Protein AF-A0AAW0WHQ9-F1 (afdb_monomer_lite)

Radius of gyration: 14.21 Å; chains: 1; bounding box: 28×40×32 Å

Secondary structure (DSSP, 8-state):
----EE-HHHHGGGTTT--EEEEES-TT--EE-TTTTTT-TT--EEEEEEETT-----TTTT-SB-TT--EEEEEEE---SPPP-TT-B-SS-BSEEE--SS---EE-TT----EEEEEE--SS---EE-TTTTTT-EEEE-

Sequence (142 aa):
MGLETLNQHNLSYYSPSLQELILKDVKRLRNIEVDTFKNMSHLRTIYISHAPRLHQLPTNLFHVFLPSLKVLRIVHTGLVELPSLSKLSTRSIIHMVDLENNRIRRVRSRFINITAEQLLLDNNVINTVEERAFQGSQIGKL

Organism: Cherax quadricarinatus (NCBI:txid27406)

InterPro domains:
  IPR001611 Leucine-rich repeat [PF13855] (16-78)
  IPR032675 Leucine-rich repeat domain superfamily [G3DSA:3.80.10.10] (1-142)

Foldseek 3Di:
DADQEQELVVCVVVQVPDAEDAAELRQNHQAYDACSCESNQNHAYDHHANHANPADYPLRNQLYEHANHAYAAHAHYAHQADRQNLNRHYVDAHAEDHHAHYAHAEQDASSAAGHYAAYHHYNYNHPYYDPNSHPNYHYNYD

pLDDT: mean 96.98, std 3.71, range [58.56, 98.88]

Structure (mmCIF, N/CA/C/O backbone):
data_AF-A0AAW0WHQ9-F1
#
_entry.id   AF-A0AAW0WHQ9-F1
#
loop_
_atom_site.group_PDB
_atom_site.id
_atom_site.type_symbol
_atom_site.label_atom_id
_atom_site.label_alt_id
_atom_site.label_comp_id
_atom_site.label_asym_id
_atom_site.label_entity_id
_atom_site.label_seq_id
_atom_site.pdbx_PDB_ins_code
_atom_site.Cartn_x
_atom_site.Cartn_y
_atom_site.Cartn_z
_atom_site.occupancy
_atom_site.B_iso_or_equiv
_atom_site.auth_seq_id
_atom_site.auth_comp_id
_atom_site.auth_asym_id
_atom_site.auth_atom_id
_atom_site.pdbx_PDB_model_num
ATOM 1 N N . MET A 1 1 ? -8.577 23.868 -8.089 1.00 58.56 1 MET A N 1
ATOM 2 C CA . MET A 1 1 ? -7.361 23.333 -7.429 1.00 58.56 1 MET A CA 1
ATOM 3 C C . MET A 1 1 ? -7.623 21.873 -7.082 1.00 58.56 1 MET A C 1
ATOM 5 O O . MET A 1 1 ? -8.773 21.552 -6.831 1.00 58.56 1 MET A O 1
ATOM 9 N N . GLY A 1 2 ? -6.633 20.982 -7.163 1.00 85.12 2 GLY A N 1
ATOM 10 C CA . GLY A 1 2 ? -6.808 19.549 -6.870 1.00 85.12 2 GLY A CA 1
ATOM 11 C C . GLY A 1 2 ? -5.713 19.062 -5.929 1.00 85.12 2 GLY A C 1
ATOM 12 O O . GLY A 1 2 ? -4.669 19.703 -5.864 1.00 85.12 2 GLY A O 1
ATOM 13 N N . LEU A 1 3 ? -5.955 17.966 -5.208 1.00 94.00 3 LEU A N 1
ATOM 14 C CA . LEU A 1 3 ? -4.999 17.398 -4.253 1.00 94.00 3 LEU A CA 1
ATOM 15 C C . LEU A 1 3 ? -3.695 17.014 -4.971 1.00 94.00 3 LEU A C 1
ATOM 17 O O . LEU A 1 3 ? -3.712 16.151 -5.848 1.00 94.00 3 LEU A O 1
ATOM 21 N N . GLU A 1 4 ? -2.584 17.667 -4.623 1.00 97.19 4 GLU A N 1
ATOM 22 C CA . GLU A 1 4 ? -1.258 17.377 -5.200 1.00 97.19 4 GLU A CA 1
ATOM 23 C C . GLU A 1 4 ? -0.385 16.534 -4.267 1.00 97.19 4 GLU A C 1
ATOM 25 O O . GLU A 1 4 ? 0.355 15.661 -4.730 1.00 97.19 4 GLU A O 1
ATOM 30 N N . THR A 1 5 ? -0.535 16.749 -2.961 1.00 97.75 5 THR A N 1
ATOM 31 C CA . THR A 1 5 ? 0.182 16.042 -1.902 1.00 97.75 5 THR A CA 1
ATOM 32 C C . THR A 1 5 ? -0.812 15.586 -0.844 1.00 97.75 5 THR A C 1
ATOM 34 O O . THR A 1 5 ? -1.674 16.365 -0.444 1.00 97.75 5 THR A O 1
ATOM 37 N N . LEU A 1 6 ? -0.673 14.339 -0.397 1.00 97.88 6 LEU A N 1
ATOM 38 C CA . LEU A 1 6 ? -1.305 13.828 0.814 1.00 97.88 6 LEU A CA 1
ATOM 39 C C . LEU A 1 6 ? -0.244 13.711 1.912 1.00 97.88 6 LEU A C 1
ATOM 41 O O . LEU A 1 6 ? 0.802 13.102 1.689 1.00 97.88 6 LEU A O 1
ATOM 45 N N . ASN A 1 7 ? -0.516 14.267 3.086 1.00 97.25 7 ASN A N 1
ATOM 46 C CA . ASN A 1 7 ? 0.386 14.201 4.229 1.00 97.25 7 ASN A CA 1
ATOM 47 C C . ASN A 1 7 ? -0.347 13.957 5.550 1.00 97.25 7 ASN A C 1
ATOM 49 O O . ASN A 1 7 ? -1.579 13.942 5.612 1.00 97.25 7 ASN A O 1
ATOM 53 N N . GLN A 1 8 ? 0.423 13.783 6.626 1.00 95.50 8 GLN A N 1
ATOM 54 C CA . G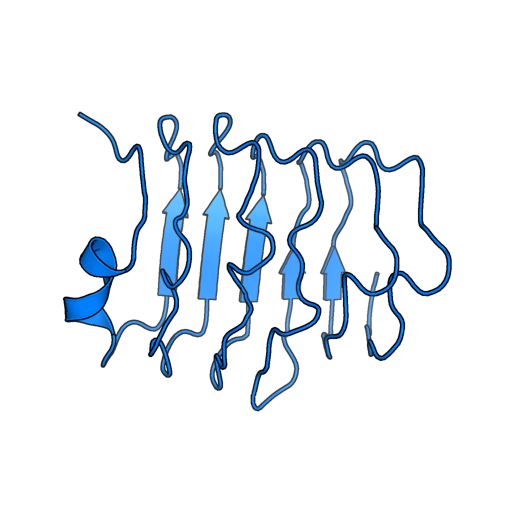LN A 1 8 ? -0.123 13.528 7.958 1.00 95.50 8 GLN A CA 1
ATOM 55 C C . GLN A 1 8 ? -1.060 14.652 8.424 1.00 95.50 8 GLN A C 1
ATOM 57 O O . GLN A 1 8 ? -2.092 14.374 9.029 1.00 95.50 8 GLN A O 1
ATOM 62 N N . HIS A 1 9 ? -0.739 15.916 8.132 1.00 94.81 9 HIS A N 1
ATOM 63 C CA . HIS A 1 9 ? -1.575 17.048 8.533 1.00 94.81 9 HIS A CA 1
ATOM 64 C C . HIS A 1 9 ? -2.963 16.999 7.878 1.00 94.81 9 HIS A C 1
ATOM 66 O O . HIS A 1 9 ? -3.950 17.343 8.520 1.00 94.81 9 HIS A O 1
ATOM 72 N N . ASN A 1 10 ? -3.067 16.504 6.639 1.00 92.69 10 ASN A N 1
ATOM 73 C CA . ASN A 1 10 ? -4.360 16.339 5.973 1.00 92.69 10 ASN A CA 1
ATOM 74 C C . ASN A 1 10 ? -5.275 15.318 6.668 1.00 92.69 10 ASN A C 1
ATOM 76 O O . ASN A 1 10 ? -6.493 15.411 6.530 1.00 92.69 10 ASN A O 1
ATOM 80 N N . LEU A 1 11 ? -4.706 14.340 7.384 1.00 94.31 11 LEU A N 1
ATOM 81 C CA . LEU A 1 11 ? -5.446 13.225 7.984 1.00 94.31 11 LEU A CA 1
ATOM 82 C C . LEU A 1 11 ? -5.510 13.267 9.516 1.00 94.31 11 LEU A C 1
ATOM 84 O O . LEU A 1 11 ? -6.341 12.575 10.101 1.00 94.31 11 LEU A O 1
ATOM 88 N N . SER A 1 12 ? -4.667 14.066 10.175 1.00 92.50 12 SER A N 1
ATOM 89 C CA . SER A 1 12 ? -4.461 14.025 11.630 1.00 92.50 12 SER A CA 1
ATOM 90 C C . SER A 1 12 ? -5.747 14.233 12.428 1.00 92.50 12 SER A C 1
ATOM 92 O O . SER A 1 12 ? -5.989 13.500 13.389 1.00 92.50 12 SER A O 1
ATOM 94 N N . TYR A 1 13 ? -6.605 15.157 11.985 1.00 95.06 13 TYR A N 1
ATOM 95 C CA . TYR A 1 13 ? -7.906 15.427 12.602 1.00 95.06 13 TYR A CA 1
ATOM 96 C C . TYR A 1 13 ? -8.829 14.197 12.602 1.00 95.06 13 TYR A C 1
ATOM 98 O O . TYR A 1 13 ? -9.604 13.995 13.532 1.00 95.06 13 TYR A O 1
ATOM 106 N N . TYR A 1 14 ? -8.711 13.337 11.588 1.00 96.00 14 TYR A N 1
ATOM 107 C CA . TYR A 1 14 ? -9.544 12.147 11.417 1.00 96.00 14 TYR A CA 1
ATOM 108 C C . TYR A 1 14 ? -8.912 10.877 11.999 1.00 96.00 14 TYR A C 1
ATOM 110 O O . TYR A 1 14 ? -9.565 9.836 12.037 1.00 96.00 14 TYR A O 1
ATOM 118 N N . SER A 1 15 ? -7.665 10.937 12.475 1.00 94.56 15 SER A N 1
ATOM 119 C CA . SER A 1 15 ? -6.946 9.768 13.005 1.00 94.56 15 SER A CA 1
ATOM 120 C C . SER A 1 15 ? -7.700 8.945 14.066 1.00 94.56 15 SER A C 1
ATOM 122 O O . SER A 1 15 ? -7.579 7.716 14.025 1.00 94.56 15 SER A O 1
ATOM 124 N N . PRO A 1 16 ? -8.542 9.527 14.954 1.00 96.62 16 PRO A N 1
ATOM 125 C CA . PRO A 1 16 ? -9.259 8.737 15.953 1.00 96.62 16 PRO A CA 1
ATOM 126 C C . PRO A 1 16 ? -10.384 7.867 15.380 1.00 96.62 16 PRO A C 1
ATOM 128 O O . PRO A 1 16 ? -10.840 6.966 16.076 1.00 96.62 16 PRO A O 1
ATOM 131 N N . SER A 1 17 ? -10.860 8.128 14.158 1.00 97.62 17 SER A N 1
ATOM 132 C CA . SER A 1 17 ? -12.096 7.516 13.646 1.00 97.62 17 SER A CA 1
ATOM 133 C C . SER A 1 17 ? -12.059 7.080 12.183 1.00 97.62 17 SER A C 1
ATOM 135 O O . SER A 1 17 ? -12.916 6.290 11.787 1.00 97.62 17 SER A O 1
ATOM 137 N N . LEU A 1 18 ? -11.102 7.547 11.371 1.00 98.38 18 LEU A N 1
ATOM 138 C CA . LEU A 1 18 ? -11.075 7.247 9.941 1.00 98.38 18 LEU A CA 1
ATOM 139 C C . LEU A 1 18 ? -10.856 5.750 9.698 1.00 98.38 18 LEU A C 1
ATOM 141 O O . LEU A 1 18 ? -9.806 5.198 10.027 1.00 98.38 18 LEU A O 1
ATOM 145 N N . GLN A 1 19 ? -11.847 5.110 9.081 1.00 98.56 19 GLN A N 1
ATOM 146 C CA . GLN A 1 19 ? -11.794 3.689 8.727 1.00 98.56 19 GLN A CA 1
ATOM 147 C C . GLN A 1 19 ? -11.427 3.468 7.265 1.00 98.56 19 GLN A C 1
ATOM 149 O O . GLN A 1 19 ? -10.775 2.480 6.935 1.00 98.56 19 GLN A O 1
ATOM 154 N N . GLU A 1 20 ? -11.805 4.388 6.384 1.00 98.62 20 GLU A N 1
ATOM 155 C CA . GLU A 1 20 ? -11.592 4.244 4.951 1.00 98.62 20 GLU A CA 1
ATOM 156 C C . GLU A 1 20 ? -11.046 5.543 4.377 1.00 98.62 20 GLU A C 1
ATOM 158 O O . GLU A 1 20 ? -11.658 6.603 4.500 1.00 98.62 20 GLU A O 1
ATOM 163 N N . LEU A 1 21 ? -9.887 5.453 3.731 1.00 98.44 21 LEU A N 1
ATOM 164 C CA . LEU A 1 21 ? -9.349 6.518 2.903 1.00 98.44 21 LEU A CA 1
ATOM 165 C C . LEU A 1 21 ? -9.508 6.108 1.443 1.00 98.44 21 LEU A C 1
ATOM 167 O O . LEU A 1 21 ? -8.796 5.227 0.961 1.00 98.44 21 LEU A O 1
ATOM 171 N N . ILE A 1 22 ? -10.432 6.766 0.746 1.00 98.38 22 ILE A N 1
ATOM 172 C CA . ILE A 1 22 ? -10.722 6.506 -0.663 1.00 98.38 22 ILE A CA 1
ATOM 173 C C . ILE A 1 22 ? -10.392 7.757 -1.481 1.00 98.38 22 ILE A C 1
ATOM 175 O O . ILE A 1 22 ? -11.070 8.775 -1.378 1.00 98.38 22 ILE A O 1
ATOM 179 N N . LEU A 1 23 ? -9.364 7.666 -2.323 1.00 97.81 23 LEU A N 1
ATOM 180 C CA . LEU A 1 23 ? -8.927 8.713 -3.242 1.00 97.81 23 LEU A CA 1
ATOM 181 C C . LEU A 1 23 ? -9.071 8.206 -4.680 1.00 97.81 23 LEU A C 1
ATOM 183 O O . LEU A 1 23 ? -8.215 7.479 -5.185 1.00 97.81 23 LEU A O 1
ATOM 187 N N . LYS A 1 24 ? -10.172 8.574 -5.340 1.00 97.69 24 LYS A N 1
ATOM 188 C CA . LYS A 1 24 ? -10.437 8.248 -6.750 1.00 97.69 24 LYS A CA 1
ATOM 189 C C . LYS A 1 24 ? -10.268 9.484 -7.616 1.00 97.69 24 LYS A C 1
ATOM 191 O O . LYS A 1 24 ? -10.568 10.590 -7.174 1.00 97.69 24 LYS A O 1
ATOM 196 N N . ASP A 1 25 ? -9.781 9.287 -8.837 1.00 97.06 25 ASP A N 1
ATOM 197 C CA . ASP A 1 25 ? -9.652 10.341 -9.851 1.00 97.06 25 ASP A CA 1
ATOM 198 C C . ASP A 1 25 ? -8.833 11.555 -9.385 1.00 97.06 25 ASP A C 1
ATOM 200 O O . ASP A 1 25 ? -8.996 12.684 -9.862 1.00 97.06 25 ASP A O 1
ATOM 204 N N . VAL A 1 26 ? -7.882 11.322 -8.477 1.00 96.19 26 VAL A N 1
ATOM 205 C CA . VAL A 1 26 ? -6.951 12.334 -7.967 1.00 96.19 26 VAL A CA 1
ATOM 206 C C . VAL A 1 26 ? -5.825 12.574 -8.976 1.00 96.19 26 VAL A C 1
ATOM 208 O O . VAL A 1 26 ? -4.643 12.357 -8.722 1.00 96.19 26 VAL A O 1
ATOM 211 N N . LYS A 1 27 ? -6.198 13.078 -10.159 1.00 96.56 27 LYS A N 1
ATOM 212 C CA . LYS A 1 27 ? -5.330 13.247 -11.343 1.00 96.56 27 LYS A CA 1
ATOM 213 C C . LYS A 1 27 ? -4.097 14.126 -11.116 1.00 96.56 27 LYS A C 1
ATOM 215 O O . LYS A 1 27 ? -3.177 14.128 -11.934 1.00 96.56 27 LYS A O 1
ATOM 220 N N . ARG A 1 28 ? -4.093 14.917 -10.042 1.00 97.50 28 ARG A N 1
ATOM 221 C CA . ARG A 1 28 ? -2.985 15.803 -9.669 1.00 97.50 28 ARG A CA 1
ATOM 222 C C . ARG A 1 28 ? -2.124 15.270 -8.528 1.00 97.50 28 ARG A C 1
ATOM 224 O O . ARG A 1 28 ? -1.063 15.852 -8.330 1.00 97.50 28 ARG A O 1
ATOM 231 N N . LEU A 1 29 ? -2.526 14.188 -7.856 1.00 98.25 29 LEU A N 1
ATOM 232 C CA . LEU A 1 29 ? -1.769 13.610 -6.751 1.00 98.25 29 LEU A CA 1
ATOM 233 C C . LEU A 1 29 ? -0.429 13.097 -7.276 1.00 98.25 29 LEU A C 1
ATOM 235 O O . LEU A 1 29 ? -0.383 12.276 -8.193 1.00 98.25 29 LEU A O 1
ATOM 239 N N . ARG A 1 30 ? 0.651 13.625 -6.708 1.00 97.75 30 ARG A N 1
ATOM 240 C CA . ARG A 1 30 ? 2.036 13.281 -7.050 1.00 97.75 30 ARG A CA 1
ATOM 241 C C . ARG A 1 30 ? 2.780 12.698 -5.866 1.00 97.75 30 ARG A C 1
ATOM 243 O O . ARG A 1 30 ? 3.620 11.831 -6.066 1.00 97.75 30 ARG A O 1
ATOM 250 N N . ASN A 1 31 ? 2.458 13.169 -4.663 1.00 98.06 31 ASN A N 1
ATOM 251 C CA . ASN A 1 31 ? 3.207 12.851 -3.459 1.00 98.06 31 ASN A CA 1
ATOM 252 C C . ASN A 1 31 ? 2.288 12.310 -2.368 1.00 98.06 31 ASN A C 1
ATOM 254 O O . ASN A 1 31 ? 1.203 12.843 -2.126 1.00 98.06 31 ASN A O 1
ATOM 258 N N . ILE A 1 32 ? 2.771 11.287 -1.673 1.00 98.50 32 ILE A N 1
ATOM 259 C CA . ILE A 1 32 ? 2.277 10.896 -0.357 1.00 98.50 32 ILE A CA 1
ATOM 260 C C . ILE A 1 32 ? 3.477 10.972 0.567 1.00 98.50 32 ILE A C 1
ATOM 262 O O . ILE A 1 32 ? 4.479 10.302 0.324 1.00 98.50 32 ILE A O 1
ATOM 266 N N . GLU A 1 33 ? 3.410 11.837 1.568 1.00 98.19 33 GLU A N 1
ATOM 267 C CA . GLU A 1 33 ? 4.543 12.086 2.451 1.00 98.19 33 GLU A CA 1
ATOM 268 C C . GLU A 1 33 ? 4.725 10.947 3.455 1.00 98.19 33 GLU A C 1
ATOM 270 O O . GLU A 1 33 ? 3.804 10.181 3.759 1.00 98.19 33 GLU A O 1
ATOM 275 N N . VAL A 1 34 ? 5.937 10.842 3.993 1.00 96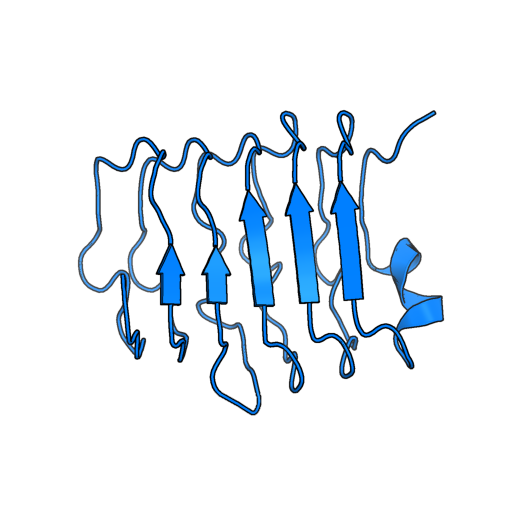.62 34 VAL A N 1
ATOM 276 C CA . VAL A 1 34 ? 6.221 9.957 5.126 1.00 96.62 34 VAL A CA 1
ATOM 277 C C . VAL A 1 34 ? 5.285 10.273 6.295 1.00 96.62 34 VAL A C 1
ATOM 279 O O . VAL A 1 34 ? 4.753 11.376 6.399 1.00 96.62 34 VAL A O 1
ATOM 282 N N . ASP A 1 35 ? 5.046 9.292 7.161 1.00 96.19 35 ASP A N 1
ATOM 283 C CA . ASP A 1 35 ? 4.168 9.415 8.332 1.00 96.19 35 ASP A CA 1
ATOM 284 C C . ASP A 1 35 ? 2.691 9.759 8.034 1.00 96.19 35 ASP A C 1
ATOM 286 O O . ASP A 1 35 ? 1.902 9.886 8.970 1.00 96.19 35 ASP A O 1
ATOM 290 N N . THR A 1 36 ? 2.261 9.812 6.764 1.00 98.12 36 THR A N 1
ATOM 291 C CA . THR A 1 36 ? 0.857 10.081 6.384 1.00 98.12 36 THR A CA 1
ATOM 292 C C . THR A 1 36 ? -0.141 9.181 7.118 1.00 98.12 36 THR A C 1
ATOM 294 O O . THR A 1 36 ? -1.200 9.646 7.533 1.00 98.12 36 THR A O 1
ATOM 297 N N . PHE A 1 37 ? 0.198 7.903 7.322 1.00 97.94 37 PHE A N 1
ATOM 298 C CA . PHE A 1 37 ? -0.672 6.922 7.983 1.00 97.94 37 PHE A CA 1
ATOM 299 C C . PHE A 1 37 ? -0.367 6.716 9.474 1.00 97.94 37 PHE A C 1
ATOM 301 O O . PHE A 1 37 ? -0.880 5.783 10.097 1.00 97.94 37 PHE A O 1
ATOM 308 N N . LYS A 1 38 ? 0.473 7.563 10.074 1.00 96.06 38 LYS A N 1
ATOM 309 C CA . LYS A 1 38 ? 0.837 7.456 11.488 1.00 96.06 38 LYS A CA 1
ATOM 310 C C . LYS A 1 38 ? -0.386 7.672 12.380 1.00 96.06 38 LYS A C 1
ATOM 312 O O . LYS A 1 38 ? -1.171 8.588 12.159 1.00 96.06 38 LYS A O 1
ATOM 317 N N . ASN A 1 39 ? -0.519 6.839 13.412 1.00 96.06 39 ASN A N 1
ATOM 318 C CA . ASN A 1 39 ? -1.628 6.841 14.378 1.00 96.06 39 ASN A CA 1
ATOM 319 C C . ASN A 1 39 ? -3.023 6.549 13.787 1.00 96.06 39 ASN A C 1
ATOM 321 O O . ASN A 1 39 ? -4.023 6.726 14.476 1.00 96.06 39 ASN A O 1
ATOM 325 N N . MET A 1 40 ? -3.112 6.039 12.556 1.00 97.69 40 MET A N 1
ATOM 326 C CA . MET A 1 40 ? -4.382 5.694 11.905 1.00 97.69 40 MET A CA 1
ATOM 327 C C . MET A 1 40 ? -4.874 4.295 12.329 1.00 97.69 40 MET A C 1
ATOM 329 O O . MET A 1 40 ? -5.061 3.403 11.504 1.00 97.69 40 MET A O 1
ATOM 333 N N . SER A 1 41 ? -5.055 4.068 13.634 1.00 97.31 41 SER A N 1
ATOM 334 C CA . SER A 1 41 ? -5.317 2.734 14.209 1.00 97.31 41 SER A CA 1
ATOM 335 C C . SER A 1 41 ? -6.641 2.096 13.764 1.00 97.31 41 SER A C 1
ATOM 337 O O . SER A 1 41 ? -6.766 0.868 13.731 1.00 97.31 41 SER A O 1
ATOM 339 N N . HIS A 1 42 ? -7.618 2.914 13.377 1.00 98.12 42 HIS A N 1
ATOM 340 C CA . HIS A 1 42 ? -8.928 2.463 12.906 1.00 98.12 42 HIS A CA 1
ATOM 341 C C . HIS A 1 42 ? -8.988 2.230 11.394 1.00 98.12 42 HIS A C 1
ATOM 343 O O . HIS A 1 42 ? -10.001 1.725 10.913 1.00 98.12 42 HIS A O 1
ATOM 349 N N . LEU A 1 43 ? -7.922 2.552 10.654 1.00 98.44 43 LEU A N 1
ATOM 350 C CA . LEU A 1 43 ? -7.905 2.481 9.199 1.00 98.44 43 LEU A CA 1
ATOM 351 C C . LEU A 1 43 ? -7.937 1.022 8.729 1.00 98.44 43 LEU A C 1
ATOM 353 O O . LEU A 1 43 ? -7.059 0.221 9.047 1.00 98.44 43 LEU A O 1
ATOM 357 N N . ARG A 1 44 ? -8.982 0.692 7.974 1.00 98.62 44 ARG A N 1
ATOM 358 C CA . ARG A 1 44 ? -9.284 -0.628 7.408 1.00 98.62 44 ARG A CA 1
ATOM 359 C C . ARG A 1 44 ? -8.991 -0.682 5.919 1.00 98.62 44 ARG A C 1
ATOM 361 O O . ARG A 1 44 ? -8.512 -1.707 5.435 1.00 98.62 44 ARG A O 1
ATOM 368 N N . THR A 1 45 ? -9.238 0.424 5.224 1.00 98.88 45 THR A N 1
ATOM 369 C CA . THR A 1 45 ? -9.109 0.517 3.771 1.00 98.88 45 THR A CA 1
ATOM 370 C C . THR A 1 45 ? -8.263 1.719 3.390 1.00 98.88 45 THR A C 1
ATOM 372 O O . THR A 1 45 ? -8.582 2.855 3.743 1.00 98.88 45 THR A O 1
ATOM 375 N N . ILE A 1 46 ? -7.216 1.466 2.611 1.00 98.75 46 ILE A N 1
ATOM 376 C CA . ILE A 1 46 ? -6.509 2.484 1.836 1.00 98.75 46 ILE A CA 1
ATOM 377 C C . ILE A 1 46 ? -6.780 2.162 0.374 1.00 98.75 46 ILE A C 1
ATOM 379 O O . ILE A 1 46 ? -6.337 1.125 -0.115 1.00 98.75 46 ILE A O 1
ATOM 383 N N . TYR A 1 47 ? -7.516 3.028 -0.316 1.00 98.81 47 TYR A N 1
ATOM 384 C CA . TYR A 1 47 ? -7.829 2.856 -1.727 1.00 98.81 47 TYR A CA 1
ATOM 385 C C . TYR A 1 47 ? -7.490 4.119 -2.514 1.00 98.81 47 TYR A C 1
ATOM 387 O O . TYR A 1 47 ? -8.173 5.135 -2.415 1.00 98.81 47 TYR A O 1
ATOM 395 N N . ILE A 1 48 ? -6.446 4.033 -3.330 1.00 98.69 48 ILE A N 1
ATOM 396 C CA . ILE A 1 48 ? -6.016 5.082 -4.248 1.00 98.69 48 ILE A CA 1
ATOM 397 C C . ILE A 1 48 ? -6.175 4.548 -5.669 1.00 98.69 48 ILE A C 1
ATOM 399 O O . ILE A 1 48 ? -5.626 3.500 -6.006 1.00 98.69 48 ILE A O 1
ATOM 403 N N . SER A 1 49 ? -6.936 5.255 -6.502 1.00 98.44 49 SER A N 1
ATOM 404 C CA . SER A 1 49 ? -7.111 4.883 -7.907 1.00 98.44 49 SER A CA 1
ATOM 405 C C . SER A 1 49 ? -7.114 6.074 -8.844 1.00 98.44 49 SER A C 1
ATOM 407 O O . SER A 1 49 ? -7.483 7.185 -8.457 1.00 98.44 49 SER A O 1
ATOM 409 N N . HIS A 1 50 ? -6.730 5.821 -10.096 1.00 98.06 50 HIS A N 1
ATOM 410 C CA . HIS A 1 50 ? -6.724 6.825 -11.161 1.00 98.06 50 HIS A CA 1
ATOM 411 C C . HIS A 1 50 ? -5.899 8.065 -10.770 1.00 98.06 50 HIS A C 1
ATOM 413 O O . HIS A 1 50 ? -6.327 9.215 -10.904 1.00 98.06 50 HIS A O 1
ATOM 419 N N . ALA A 1 51 ? -4.679 7.805 -10.289 1.00 98.25 51 ALA A N 1
ATOM 420 C CA . ALA A 1 51 ? -3.692 8.799 -9.869 1.00 98.25 51 ALA A CA 1
ATOM 421 C C . ALA A 1 51 ? -2.443 8.726 -10.775 1.00 98.25 51 ALA A C 1
ATOM 423 O O . ALA A 1 51 ? -1.365 8.329 -10.329 1.00 98.25 51 ALA A O 1
ATOM 424 N N . PRO A 1 52 ? -2.545 9.075 -12.073 1.00 97.69 52 PRO A N 1
ATOM 425 C CA . PRO A 1 52 ? -1.500 8.800 -13.066 1.00 97.69 52 PRO A CA 1
ATOM 426 C C . PRO A 1 52 ? -0.170 9.524 -12.815 1.00 97.69 52 PRO A C 1
ATOM 428 O O . PRO A 1 52 ? 0.838 9.149 -13.407 1.00 97.69 52 PRO A O 1
ATOM 431 N N . ARG A 1 53 ? -0.159 10.564 -11.969 1.00 98.12 53 ARG A N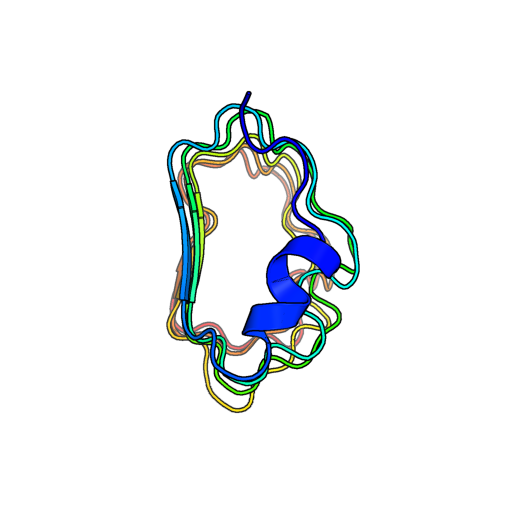 1
ATOM 432 C CA . ARG A 1 53 ? 1.048 11.332 -11.618 1.00 98.12 53 ARG A CA 1
ATOM 433 C C . ARG A 1 53 ? 1.725 10.842 -10.333 1.00 98.12 53 ARG A C 1
ATOM 435 O O . ARG A 1 53 ? 2.784 11.357 -9.984 1.00 98.12 53 ARG A O 1
ATOM 442 N N . LEU A 1 54 ? 1.138 9.860 -9.646 1.00 98.50 54 LEU A N 1
ATOM 443 C CA . LEU A 1 54 ? 1.731 9.206 -8.485 1.00 98.50 54 LEU A CA 1
ATOM 444 C C . LEU A 1 54 ? 2.693 8.123 -8.984 1.00 98.50 54 LEU A C 1
ATOM 446 O O . LEU A 1 54 ? 2.280 7.007 -9.289 1.00 98.50 54 LEU A O 1
ATOM 450 N N . HIS A 1 55 ? 3.964 8.489 -9.147 1.00 98.12 55 HIS A N 1
ATOM 451 C CA . HIS A 1 55 ? 4.981 7.615 -9.745 1.00 98.12 55 HIS A CA 1
ATOM 452 C C . HIS A 1 55 ? 5.797 6.822 -8.731 1.00 98.12 55 HIS A C 1
ATOM 454 O O . HIS A 1 55 ? 6.354 5.774 -9.061 1.00 98.12 55 HIS A O 1
ATOM 460 N N . GLN A 1 56 ? 5.901 7.335 -7.512 1.00 97.38 56 GLN A N 1
ATOM 461 C CA . GLN A 1 56 ? 6.729 6.774 -6.458 1.00 97.38 56 GLN A CA 1
ATOM 462 C C . GLN A 1 56 ? 6.053 7.008 -5.111 1.00 97.38 56 GLN A C 1
ATOM 464 O O . GLN A 1 56 ? 5.286 7.956 -4.942 1.00 97.38 56 GLN A O 1
ATOM 469 N N . LEU A 1 57 ? 6.371 6.143 -4.155 1.00 98.12 57 LEU A N 1
ATOM 470 C CA . LEU A 1 57 ? 6.025 6.312 -2.750 1.00 98.12 57 LEU A CA 1
ATOM 471 C C . LEU A 1 57 ? 7.318 6.287 -1.936 1.00 98.12 57 LEU A C 1
ATOM 473 O O . LEU A 1 57 ? 8.237 5.546 -2.302 1.00 98.12 57 LEU A O 1
ATOM 477 N N . PRO A 1 58 ? 7.408 7.052 -0.837 1.00 97.69 58 PRO A N 1
ATOM 478 C CA . PRO A 1 58 ? 8.533 6.935 0.076 1.00 97.69 58 PRO A CA 1
ATOM 479 C C . PRO A 1 58 ? 8.689 5.491 0.557 1.00 97.69 58 PRO A C 1
ATOM 481 O O . PRO A 1 58 ? 7.712 4.852 0.951 1.00 97.69 58 PRO A O 1
ATOM 484 N N . THR A 1 59 ? 9.920 4.977 0.575 1.00 95.19 59 THR A N 1
ATOM 485 C CA . THR A 1 59 ? 10.211 3.596 1.000 1.00 95.19 59 THR A CA 1
ATOM 486 C C . THR A 1 59 ? 9.697 3.300 2.411 1.00 95.19 59 THR A C 1
ATOM 488 O O . THR A 1 59 ? 9.293 2.182 2.708 1.00 95.19 59 THR A O 1
ATOM 491 N N . ASN A 1 60 ? 9.679 4.309 3.279 1.00 96.94 60 ASN A N 1
ATOM 492 C CA . ASN A 1 60 ? 9.225 4.216 4.660 1.00 96.94 60 ASN A CA 1
ATOM 493 C C . ASN A 1 60 ? 7.756 4.610 4.875 1.00 96.94 60 ASN A C 1
ATOM 495 O O . ASN A 1 60 ? 7.329 4.709 6.021 1.00 96.94 60 ASN A O 1
ATOM 499 N N . LEU A 1 61 ? 6.966 4.808 3.813 1.00 98.19 61 LEU A N 1
ATOM 500 C CA . LEU A 1 61 ? 5.557 5.196 3.937 1.00 98.19 61 LEU A CA 1
ATOM 501 C C . LEU A 1 61 ? 4.744 4.201 4.778 1.00 98.19 61 LEU A C 1
ATOM 503 O O . LEU A 1 61 ? 3.913 4.608 5.587 1.00 98.19 61 LEU A O 1
ATOM 507 N N . PHE A 1 62 ? 5.010 2.902 4.610 1.00 98.00 62 PHE A N 1
ATOM 508 C CA . PHE A 1 62 ? 4.350 1.833 5.359 1.00 98.00 62 PHE A CA 1
ATOM 509 C C . PHE A 1 62 ? 5.202 1.284 6.513 1.00 98.00 62 PHE A C 1
ATOM 511 O O . PHE A 1 62 ? 4.993 0.159 6.958 1.00 98.00 62 PHE A O 1
ATOM 518 N N . HIS A 1 63 ? 6.152 2.064 7.040 1.00 97.62 63 HIS A N 1
ATOM 519 C CA . HIS A 1 63 ? 6.830 1.740 8.300 1.00 97.62 63 HIS A CA 1
ATOM 520 C C . HIS A 1 63 ? 5.927 2.119 9.480 1.00 97.62 63 HIS A C 1
ATOM 522 O O . HIS A 1 63 ? 6.188 3.068 10.216 1.00 97.62 63 HIS A O 1
ATOM 528 N N . VAL A 1 64 ? 4.808 1.409 9.610 1.00 97.88 64 VAL A N 1
ATOM 529 C CA . VAL A 1 64 ? 3.700 1.797 10.482 1.00 97.88 64 VAL A CA 1
ATOM 530 C C . VAL A 1 64 ? 2.925 0.575 10.972 1.00 97.88 64 VAL A C 1
ATOM 532 O O . VAL A 1 64 ? 2.884 -0.472 10.319 1.00 97.88 64 VAL A O 1
ATOM 535 N N . PHE A 1 65 ? 2.292 0.729 12.133 1.00 98.31 65 PHE A N 1
ATOM 536 C CA . PHE A 1 65 ? 1.331 -0.224 12.669 1.00 98.31 65 PHE A CA 1
ATOM 537 C C . PHE A 1 65 ? -0.097 0.217 12.339 1.00 98.31 65 PHE A C 1
ATOM 539 O O . PHE A 1 65 ? -0.574 1.231 12.849 1.00 98.31 65 PHE A O 1
ATOM 546 N N . LEU A 1 66 ? -0.778 -0.558 11.493 1.00 98.31 66 LEU A N 1
ATOM 547 C CA . LEU A 1 66 ? -2.178 -0.372 11.109 1.00 98.31 66 LEU A CA 1
ATOM 548 C C . LEU A 1 66 ? -2.982 -1.603 11.561 1.00 98.31 66 LEU A C 1
ATOM 550 O O . LEU A 1 66 ? -3.248 -2.504 10.761 1.00 98.31 66 LEU A O 1
ATOM 554 N N . PRO A 1 67 ? -3.358 -1.688 12.853 1.00 98.25 67 PRO A N 1
ATOM 555 C CA . PRO A 1 67 ? -3.935 -2.899 13.439 1.00 98.25 67 PRO A CA 1
ATOM 556 C C . PRO A 1 67 ? -5.203 -3.379 12.734 1.00 98.25 67 PRO A C 1
ATOM 558 O O . PRO A 1 67 ? -5.449 -4.584 12.701 1.00 98.25 67 PRO A O 1
ATOM 561 N N . SER A 1 68 ? -5.982 -2.448 12.182 1.00 98.25 68 SER A N 1
ATOM 562 C CA . SER A 1 68 ? -7.280 -2.714 11.561 1.00 98.25 68 SER A CA 1
ATOM 563 C C . SER A 1 68 ? -7.218 -2.894 10.042 1.00 98.25 68 SER A C 1
ATOM 565 O O . SER A 1 68 ? -8.264 -3.138 9.443 1.00 98.25 68 SER A O 1
ATOM 567 N N . LEU A 1 69 ? -6.044 -2.775 9.407 1.00 98.69 69 LEU A N 1
ATOM 568 C CA . LEU A 1 69 ? -5.938 -2.766 7.947 1.00 98.69 69 LEU A CA 1
ATOM 569 C C . LEU A 1 69 ? -6.356 -4.113 7.349 1.00 98.69 69 LEU A C 1
ATOM 571 O O . LEU A 1 69 ? -5.850 -5.167 7.731 1.00 98.69 69 LEU A O 1
ATOM 575 N N . LYS A 1 70 ? -7.265 -4.053 6.376 1.00 98.69 70 LYS A N 1
ATOM 576 C CA . LYS A 1 70 ? -7.802 -5.203 5.643 1.00 98.69 70 LYS A CA 1
ATOM 577 C C . LYS A 1 70 ? -7.574 -5.109 4.146 1.00 98.69 70 LYS A C 1
ATOM 579 O O . LYS A 1 70 ? -7.417 -6.143 3.504 1.00 98.69 70 LYS A O 1
ATOM 584 N N . VAL A 1 71 ? -7.564 -3.896 3.604 1.00 98.81 71 VAL A N 1
ATOM 585 C CA . VAL A 1 71 ? -7.508 -3.659 2.164 1.00 98.81 71 VAL A CA 1
ATOM 586 C C . VAL A 1 71 ? -6.525 -2.532 1.868 1.00 98.81 71 VAL A C 1
ATOM 588 O O . VAL A 1 71 ? -6.692 -1.408 2.344 1.00 98.81 71 VAL A O 1
ATOM 591 N N . LEU A 1 72 ? -5.515 -2.831 1.054 1.00 98.81 72 LEU A N 1
ATOM 592 C CA . LEU A 1 72 ? -4.603 -1.848 0.476 1.00 98.81 72 LEU A CA 1
ATOM 593 C C . LEU A 1 72 ? -4.696 -1.946 -1.044 1.00 98.81 72 LEU A C 1
ATOM 595 O O . LEU A 1 72 ? -4.278 -2.942 -1.621 1.00 98.81 72 LEU A O 1
ATOM 599 N N . ARG A 1 73 ? -5.233 -0.914 -1.690 1.00 98.88 73 ARG A N 1
ATOM 600 C CA . ARG A 1 73 ? -5.348 -0.838 -3.148 1.00 98.88 73 ARG A CA 1
ATOM 601 C C . ARG A 1 73 ? -4.696 0.438 -3.647 1.00 98.88 73 ARG A C 1
ATOM 603 O O . ARG A 1 73 ? -5.107 1.532 -3.259 1.00 98.88 73 ARG A O 1
ATOM 610 N N . ILE A 1 74 ? -3.698 0.304 -4.510 1.00 98.69 74 ILE A N 1
ATOM 611 C CA . ILE A 1 74 ? -3.080 1.424 -5.222 1.00 98.69 74 ILE A CA 1
ATOM 612 C C . ILE A 1 74 ? -3.022 1.020 -6.690 1.00 98.69 74 ILE A C 1
ATOM 614 O O . ILE A 1 74 ? -2.062 0.393 -7.121 1.00 98.69 74 ILE A O 1
ATOM 618 N N . VAL A 1 75 ? -4.074 1.340 -7.441 1.00 98.69 75 VAL A N 1
ATOM 619 C CA . VAL A 1 75 ? -4.313 0.814 -8.798 1.00 98.69 75 VAL A CA 1
ATOM 620 C C . VAL A 1 75 ? -4.485 1.932 -9.813 1.00 98.69 75 VAL A C 1
ATOM 622 O O . VAL A 1 75 ? -4.908 3.035 -9.464 1.00 98.69 75 VAL A O 1
ATOM 625 N N . HIS A 1 76 ? -4.196 1.669 -11.087 1.00 98.38 76 HIS A N 1
ATOM 626 C CA . HIS A 1 76 ? -4.291 2.688 -12.143 1.00 98.38 76 HIS A CA 1
ATOM 627 C C . HIS A 1 76 ? -3.506 3.965 -11.792 1.00 98.38 76 HIS A C 1
ATOM 629 O O . HIS A 1 76 ? -4.002 5.092 -11.924 1.00 98.38 76 HIS A O 1
ATOM 635 N N . THR A 1 77 ? -2.280 3.797 -11.295 1.00 98.56 77 THR A N 1
ATOM 636 C CA . THR A 1 77 ? -1.376 4.908 -10.981 1.00 98.56 77 THR A CA 1
ATOM 637 C C . THR A 1 77 ? -0.134 4.876 -11.869 1.00 98.56 77 THR A C 1
ATOM 639 O O . THR A 1 77 ? -0.001 4.063 -12.784 1.00 98.56 77 THR A O 1
ATOM 642 N N . GLY A 1 78 ? 0.782 5.814 -11.637 1.00 97.25 78 GLY A N 1
ATOM 643 C CA . GLY A 1 78 ? 2.049 5.886 -12.347 1.00 97.25 78 GLY A CA 1
ATOM 644 C C . GLY A 1 78 ? 3.173 5.067 -11.712 1.00 97.25 78 GLY A C 1
ATOM 645 O O . GLY A 1 78 ? 4.312 5.260 -12.146 1.00 97.25 78 GLY A O 1
ATOM 646 N N . LEU A 1 79 ? 2.895 4.243 -10.688 1.00 98.19 79 LEU A N 1
ATOM 647 C CA . LEU A 1 79 ? 3.919 3.581 -9.875 1.00 98.19 79 LEU A CA 1
ATOM 648 C C . LEU A 1 79 ? 4.874 2.738 -10.718 1.00 98.19 79 LEU A C 1
ATOM 650 O O . LEU A 1 79 ? 4.449 1.822 -11.415 1.00 98.19 79 LEU A O 1
ATOM 654 N N . VAL A 1 80 ? 6.170 3.038 -10.619 1.00 97.50 80 VAL A N 1
ATOM 655 C CA . VAL A 1 80 ? 7.245 2.292 -11.304 1.00 97.50 80 VAL A CA 1
ATOM 656 C C . VAL A 1 80 ? 7.968 1.295 -10.396 1.00 97.50 80 VAL A C 1
ATOM 658 O O . VAL A 1 80 ? 8.656 0.394 -10.875 1.00 97.50 80 VAL A O 1
ATOM 661 N N . GLU A 1 81 ? 7.783 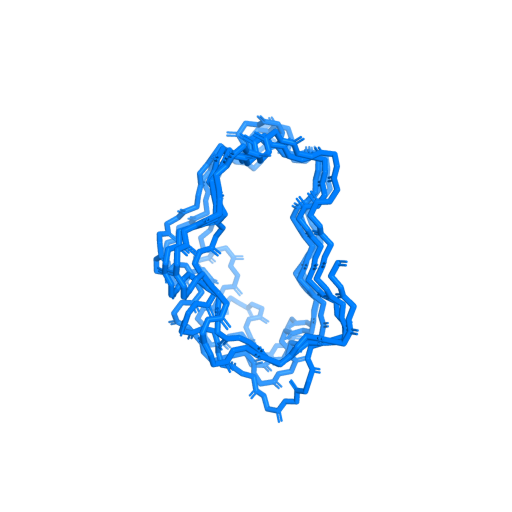1.444 -9.088 1.00 95.38 81 GLU A N 1
ATOM 662 C CA . GLU A 1 81 ? 8.378 0.629 -8.035 1.00 95.38 81 GLU A CA 1
ATOM 663 C C . GLU A 1 81 ? 7.279 0.138 -7.098 1.00 95.38 81 GLU A C 1
ATOM 665 O O . GLU A 1 81 ? 6.316 0.859 -6.822 1.00 95.38 81 GLU A O 1
ATOM 670 N N . LEU A 1 82 ? 7.440 -1.081 -6.591 1.00 94.88 82 LEU A N 1
ATOM 671 C CA . LEU A 1 82 ? 6.533 -1.644 -5.601 1.00 94.88 82 LEU A CA 1
ATOM 672 C C .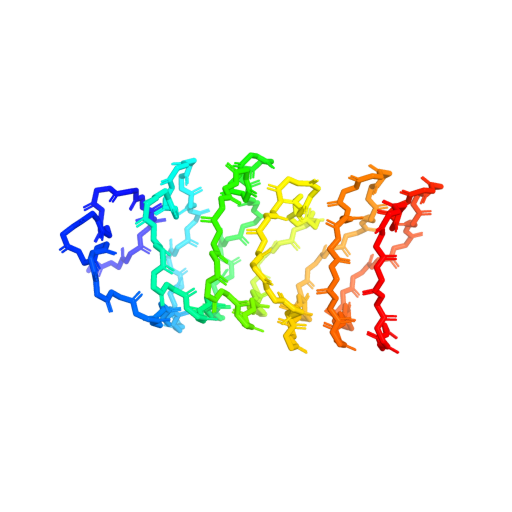 LEU A 1 82 ? 6.726 -0.925 -4.247 1.00 94.88 82 LEU A C 1
ATOM 674 O O . LEU A 1 82 ? 7.874 -0.775 -3.814 1.00 94.88 82 LEU A O 1
ATOM 678 N N . PRO A 1 83 ? 5.658 -0.474 -3.554 1.00 95.88 83 PRO A N 1
ATOM 679 C CA . PRO A 1 83 ? 5.795 0.112 -2.221 1.00 95.88 83 PRO A CA 1
ATOM 680 C C . PRO A 1 83 ? 6.375 -0.902 -1.234 1.00 95.88 83 PRO A C 1
ATOM 682 O O . PRO A 1 83 ? 5.887 -2.022 -1.139 1.00 95.88 83 PRO A O 1
ATOM 685 N N . SER A 1 84 ? 7.388 -0.510 -0.459 1.00 97.06 84 SER A N 1
ATOM 686 C CA . SER A 1 84 ? 7.919 -1.377 0.599 1.00 97.06 84 SER A CA 1
ATOM 687 C C . SER A 1 84 ? 6.850 -1.610 1.668 1.00 97.06 84 SER A C 1
ATOM 689 O O . SER A 1 84 ? 6.414 -0.678 2.342 1.00 97.06 84 SER A O 1
ATOM 691 N N . LEU A 1 85 ? 6.462 -2.873 1.834 1.00 97.81 85 LEU A N 1
ATOM 692 C CA . LEU A 1 85 ? 5.562 -3.367 2.879 1.00 97.81 85 LEU A CA 1
ATOM 693 C C . LEU A 1 85 ? 6.327 -4.163 3.945 1.00 97.81 85 LEU A C 1
ATOM 695 O O . LEU A 1 85 ? 5.733 -4.808 4.800 1.00 97.81 85 LEU A O 1
ATOM 699 N N . SER A 1 86 ? 7.660 -4.113 3.911 1.00 96.75 86 SER A N 1
ATOM 700 C CA . SER A 1 86 ? 8.559 -4.891 4.774 1.00 96.75 86 SER A CA 1
ATOM 701 C C . SER A 1 86 ? 8.414 -4.606 6.276 1.00 96.75 86 SER A C 1
ATOM 703 O O . SER A 1 86 ? 8.801 -5.427 7.111 1.00 96.75 86 SER A O 1
ATOM 705 N N . LYS A 1 87 ? 7.881 -3.427 6.617 1.00 97.81 87 LYS A N 1
ATOM 706 C CA . LYS A 1 87 ? 7.630 -2.950 7.986 1.00 97.81 87 LYS A CA 1
ATOM 707 C C . LYS A 1 87 ? 6.163 -2.578 8.222 1.00 97.81 87 LYS A C 1
ATOM 709 O O . LYS A 1 87 ? 5.863 -1.938 9.230 1.00 97.81 87 LYS A O 1
ATOM 714 N N . LEU A 1 88 ? 5.267 -2.985 7.320 1.00 98.06 88 LEU A N 1
ATOM 715 C CA . LEU A 1 88 ? 3.836 -2.851 7.545 1.00 98.06 88 LEU A CA 1
ATOM 716 C C . LEU A 1 88 ? 3.414 -3.915 8.554 1.00 98.06 88 LEU A C 1
ATOM 718 O O . LEU A 1 88 ? 3.574 -5.106 8.308 1.00 98.06 88 LEU A O 1
ATOM 722 N N . SER A 1 89 ? 2.873 -3.483 9.688 1.00 97.44 89 SER A N 1
ATOM 723 C CA . SER A 1 89 ? 2.406 -4.393 10.733 1.00 97.44 89 SER A CA 1
ATOM 724 C C . SER A 1 89 ? 0.903 -4.242 10.948 1.00 97.44 89 SER A C 1
ATOM 726 O O . SER A 1 89 ? 0.380 -3.131 11.045 1.00 97.44 89 SER A O 1
ATOM 728 N N . THR A 1 90 ? 0.202 -5.370 11.016 1.00 98.06 90 THR A N 1
ATOM 729 C CA . THR A 1 90 ? -1.250 -5.458 11.216 1.00 98.06 90 THR A CA 1
ATOM 730 C C . THR A 1 90 ? -1.547 -6.444 12.346 1.00 98.06 90 THR A C 1
ATOM 732 O O . THR A 1 90 ? -0.694 -7.251 12.719 1.00 98.06 90 THR A O 1
ATOM 735 N N . ARG A 1 91 ? -2.749 -6.387 12.936 1.00 96.88 91 ARG A N 1
ATOM 736 C CA . ARG A 1 91 ? -3.165 -7.359 13.968 1.00 96.88 91 ARG A CA 1
ATOM 737 C C . ARG A 1 91 ? -3.742 -8.638 13.365 1.00 96.88 91 ARG A C 1
ATOM 739 O O . ARG A 1 91 ? -3.805 -9.670 14.022 1.00 96.88 91 ARG A O 1
ATOM 746 N N . SER A 1 92 ? -4.224 -8.549 12.133 1.00 92.12 92 SER A N 1
ATOM 747 C CA . SER A 1 92 ? -4.901 -9.630 11.431 1.00 92.12 92 SER A CA 1
ATOM 748 C C . SER A 1 92 ? -4.396 -9.730 10.001 1.00 92.12 92 SER A C 1
ATOM 750 O O . SER A 1 92 ? -3.816 -8.783 9.469 1.00 92.12 92 SER A O 1
ATOM 752 N N . ILE A 1 93 ? -4.687 -10.870 9.380 1.00 97.06 93 ILE A N 1
ATOM 753 C CA . ILE A 1 93 ? -4.465 -11.110 7.955 1.00 97.06 93 ILE A CA 1
ATOM 754 C C . ILE A 1 93 ? -5.121 -9.987 7.137 1.00 97.06 93 ILE A C 1
ATOM 756 O O . ILE A 1 93 ? -6.268 -9.594 7.408 1.00 97.06 93 ILE A O 1
ATOM 760 N N . ILE A 1 94 ? -4.369 -9.470 6.163 1.00 98.56 94 ILE A N 1
ATOM 761 C CA . ILE A 1 94 ? -4.848 -8.513 5.164 1.00 98.56 94 ILE A CA 1
ATOM 762 C C . ILE A 1 94 ? -5.659 -9.302 4.132 1.00 98.56 94 ILE A C 1
ATOM 764 O O . ILE A 1 94 ? -5.166 -10.273 3.567 1.00 98.56 94 ILE A O 1
ATOM 768 N N . HIS A 1 95 ? -6.899 -8.910 3.860 1.00 98.69 95 HIS A N 1
ATOM 769 C CA . HIS A 1 95 ? -7.721 -9.628 2.881 1.00 98.69 95 HIS A CA 1
ATOM 770 C C . HIS A 1 95 ? -7.198 -9.409 1.454 1.00 98.6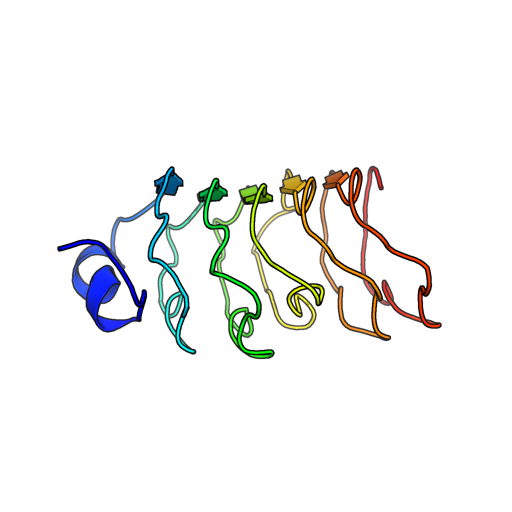9 95 HIS A C 1
ATOM 772 O O . HIS A 1 95 ? -7.214 -10.319 0.633 1.00 98.69 95 HIS A O 1
ATOM 778 N N . MET A 1 96 ? -6.713 -8.204 1.142 1.00 98.69 96 MET A N 1
ATOM 779 C CA . MET A 1 96 ? -6.229 -7.892 -0.201 1.00 98.69 96 MET A CA 1
ATOM 780 C C . MET A 1 96 ? -5.169 -6.795 -0.204 1.00 98.69 96 MET A C 1
ATOM 782 O O . MET A 1 96 ? -5.372 -5.714 0.358 1.00 98.69 96 MET A O 1
ATOM 786 N N . VAL A 1 97 ? -4.072 -7.065 -0.907 1.00 98.75 97 VAL A N 1
ATOM 787 C CA . VAL A 1 97 ? -3.147 -6.053 -1.411 1.00 98.75 97 VAL A CA 1
ATOM 788 C C . VAL A 1 97 ? -3.238 -6.062 -2.930 1.00 98.75 97 VAL A C 1
ATOM 790 O O . VAL A 1 97 ? -2.920 -7.058 -3.563 1.00 98.75 97 VAL A O 1
ATOM 793 N N . ASP A 1 98 ? -3.689 -4.962 -3.513 1.00 98.81 98 ASP A N 1
ATOM 794 C CA . ASP A 1 98 ? -3.911 -4.826 -4.950 1.00 98.81 98 ASP A CA 1
ATOM 795 C C . ASP A 1 98 ? -3.063 -3.668 -5.484 1.00 98.81 98 ASP A C 1
ATOM 797 O O . ASP A 1 98 ? -3.239 -2.503 -5.107 1.00 98.81 98 ASP A O 1
ATOM 801 N N . LEU A 1 99 ? -2.100 -4.018 -6.330 1.00 98.56 99 LEU A N 1
ATOM 802 C CA . LEU A 1 99 ? -1.202 -3.097 -7.017 1.00 98.56 99 LEU A CA 1
ATOM 803 C C . LEU A 1 99 ? -1.307 -3.288 -8.536 1.00 98.56 99 LEU A C 1
ATOM 805 O O . LEU A 1 99 ? -0.345 -3.008 -9.265 1.00 98.56 99 LEU A O 1
ATOM 809 N N . GLU A 1 100 ? -2.452 -3.772 -9.018 1.00 98.19 100 GLU A N 1
ATOM 810 C CA . GLU A 1 100 ? -2.688 -3.978 -10.439 1.00 98.19 100 GLU A CA 1
ATOM 811 C C . GLU A 1 100 ? -2.700 -2.665 -11.230 1.00 98.19 100 GLU A C 1
ATOM 813 O O . GLU A 1 100 ? -2.956 -1.573 -10.708 1.00 98.19 100 GLU A O 1
ATOM 818 N N . ASN A 1 101 ? -2.490 -2.780 -12.542 1.00 98.44 101 ASN A N 1
ATOM 819 C CA . ASN A 1 101 ? -2.602 -1.664 -13.484 1.00 98.44 101 ASN A CA 1
ATOM 820 C C . ASN A 1 101 ? -1.674 -0.486 -13.138 1.00 98.44 101 ASN A C 1
ATOM 822 O O . ASN A 1 101 ? -2.055 0.685 -13.230 1.00 98.44 101 ASN A O 1
ATOM 826 N N . ASN A 1 102 ? -0.447 -0.797 -12.729 1.00 98.62 102 ASN A N 1
ATOM 827 C CA . ASN A 1 102 ? 0.626 0.174 -12.544 1.00 98.62 102 ASN A CA 1
ATOM 828 C C . ASN A 1 102 ? 1.720 -0.050 -13.602 1.00 98.62 102 ASN A C 1
ATOM 830 O O . ASN A 1 102 ? 1.486 -0.600 -14.676 1.00 98.62 102 ASN A O 1
ATOM 834 N N . ARG A 1 103 ? 2.933 0.446 -13.351 1.00 98.25 103 ARG A N 1
ATOM 835 C CA . ARG A 1 103 ? 4.099 0.298 -14.234 1.00 98.25 103 ARG A CA 1
ATOM 836 C C . ARG A 1 103 ? 5.281 -0.306 -13.482 1.00 98.25 103 ARG A C 1
ATOM 838 O O . ARG A 1 103 ? 6.432 -0.002 -13.805 1.00 98.25 103 ARG A O 1
ATOM 845 N N . ILE A 1 104 ? 5.003 -1.123 -12.467 1.00 98.38 104 ILE A N 1
ATOM 846 C CA . ILE A 1 104 ? 6.018 -1.721 -11.603 1.00 98.38 104 ILE A CA 1
ATOM 847 C C . ILE A 1 104 ? 6.895 -2.631 -12.458 1.00 98.38 104 ILE A C 1
ATOM 849 O O . ILE A 1 104 ? 6.388 -3.486 -13.179 1.00 98.38 104 ILE A O 1
ATOM 853 N N . ARG A 1 105 ? 8.214 -2.425 -12.395 1.00 97.94 105 ARG A N 1
ATOM 854 C CA . ARG A 1 105 ? 9.197 -3.190 -13.188 1.00 97.94 105 ARG A CA 1
ATOM 855 C C . ARG A 1 105 ? 9.887 -4.291 -12.395 1.00 97.94 105 ARG A C 1
ATOM 857 O O . ARG A 1 105 ? 10.301 -5.299 -12.966 1.00 97.94 105 ARG A O 1
ATOM 864 N N . ARG A 1 106 ? 10.039 -4.083 -11.087 1.00 96.06 106 ARG A N 1
ATOM 865 C CA . ARG A 1 106 ? 10.865 -4.922 -10.222 1.00 96.06 106 ARG A CA 1
ATOM 866 C C . ARG A 1 106 ? 10.216 -5.130 -8.864 1.00 96.06 106 ARG A C 1
ATOM 868 O O . ARG A 1 106 ? 9.736 -4.178 -8.253 1.00 96.06 106 ARG A O 1
ATOM 875 N N . VAL A 1 107 ? 10.272 -6.365 -8.373 1.00 95.31 107 VAL A N 1
ATOM 876 C CA . VAL A 1 107 ? 9.990 -6.692 -6.971 1.00 95.31 107 VAL A CA 1
ATOM 877 C C . VAL A 1 107 ? 11.326 -6.915 -6.271 1.00 95.31 107 VAL A C 1
ATOM 879 O O . VAL A 1 107 ? 12.022 -7.895 -6.542 1.00 95.31 107 VAL A O 1
ATOM 882 N N . ARG A 1 108 ? 11.722 -5.959 -5.427 1.00 95.94 108 ARG A N 1
ATOM 883 C CA . ARG A 1 108 ? 13.024 -5.975 -4.747 1.00 95.94 108 ARG A CA 1
ATOM 884 C C . ARG A 1 108 ? 13.085 -7.011 -3.625 1.00 95.94 108 ARG A C 1
ATOM 886 O O . ARG A 1 108 ? 12.058 -7.390 -3.063 1.00 95.94 108 ARG A O 1
ATOM 893 N N . SER A 1 109 ? 14.294 -7.424 -3.253 1.00 96.31 109 SER A N 1
ATOM 894 C CA . SER A 1 109 ? 14.525 -8.344 -2.144 1.00 96.31 109 SER A CA 1
ATOM 895 C C . SER A 1 109 ? 13.986 -7.755 -0.840 1.00 96.31 109 SER A C 1
ATOM 897 O O . SER A 1 109 ? 14.187 -6.572 -0.555 1.00 96.31 109 SER A O 1
ATOM 899 N N . ARG A 1 110 ? 13.303 -8.582 -0.037 1.00 93.06 110 ARG A N 1
ATOM 900 C CA . ARG A 1 110 ? 12.754 -8.229 1.284 1.00 93.06 110 ARG A CA 1
ATOM 901 C C . ARG A 1 110 ? 11.786 -7.037 1.290 1.00 93.06 110 ARG A C 1
ATOM 903 O O . ARG A 1 110 ? 11.539 -6.481 2.357 1.00 93.06 110 ARG A O 1
ATOM 910 N N . PHE A 1 111 ? 11.236 -6.631 0.143 1.00 94.25 111 PHE A N 1
ATOM 911 C CA . PHE A 1 111 ? 10.298 -5.503 0.071 1.00 94.25 111 PHE A CA 1
ATOM 912 C C . PHE A 1 111 ? 8.896 -5.861 0.559 1.00 94.25 111 PHE A C 1
ATOM 914 O O . PHE A 1 111 ? 8.151 -4.968 0.961 1.00 94.25 111 PHE A O 1
ATOM 921 N N . ILE A 1 112 ? 8.539 -7.146 0.548 1.00 96.19 112 ILE A N 1
ATOM 922 C CA . ILE A 1 112 ? 7.220 -7.626 0.950 1.00 96.19 112 ILE A CA 1
ATOM 923 C C . ILE A 1 112 ? 7.404 -8.631 2.085 1.00 96.19 112 ILE A C 1
ATOM 925 O O . ILE A 1 112 ? 8.034 -9.675 1.917 1.00 96.19 112 ILE A O 1
ATOM 929 N N . ASN A 1 113 ? 6.857 -8.287 3.250 1.00 97.50 113 ASN A N 1
ATOM 930 C CA . ASN A 1 113 ? 6.831 -9.132 4.439 1.00 97.50 113 ASN A CA 1
ATOM 931 C C . ASN A 1 113 ? 5.479 -8.963 5.143 1.00 97.50 113 ASN A C 1
ATOM 933 O O . ASN A 1 113 ? 5.370 -8.246 6.135 1.00 97.50 113 ASN A O 1
ATOM 937 N N . ILE A 1 114 ? 4.434 -9.553 4.560 1.00 97.56 114 ILE A N 1
ATOM 938 C CA . ILE A 1 114 ? 3.046 -9.424 5.026 1.00 97.56 114 ILE A CA 1
ATOM 939 C C . ILE A 1 114 ? 2.356 -10.787 5.090 1.00 97.56 114 ILE A C 1
ATOM 941 O O . ILE A 1 114 ? 2.742 -11.729 4.401 1.00 97.56 114 ILE A O 1
ATOM 945 N N . THR A 1 115 ? 1.291 -10.879 5.884 1.00 98.12 115 THR A N 1
ATOM 946 C CA . THR A 1 115 ? 0.344 -12.002 5.835 1.00 98.12 115 THR A CA 1
ATOM 947 C C . THR A 1 115 ? -0.939 -11.527 5.159 1.00 98.12 115 THR A C 1
ATOM 949 O O . THR A 1 115 ? -1.642 -10.675 5.710 1.00 98.12 115 THR A O 1
ATOM 952 N N . ALA A 1 116 ? -1.226 -12.041 3.962 1.00 98.38 116 ALA A N 1
ATOM 953 C CA . ALA A 1 116 ? -2.356 -11.614 3.145 1.00 98.38 116 ALA A CA 1
ATOM 954 C C . ALA A 1 116 ? -3.058 -12.787 2.445 1.00 98.38 116 ALA A C 1
ATOM 956 O O . ALA A 1 116 ? -2.420 -13.752 2.032 1.00 98.38 116 ALA A O 1
ATOM 957 N N . GLU A 1 117 ? -4.374 -12.697 2.262 1.00 98.69 117 GLU A N 1
ATOM 958 C CA . GLU A 1 117 ? -5.116 -13.694 1.480 1.00 98.69 117 GLU A CA 1
ATOM 959 C C . GLU A 1 117 ? -4.822 -13.556 -0.016 1.00 98.69 117 GLU A C 1
ATOM 961 O O . GLU A 1 117 ? -4.723 -14.565 -0.709 1.00 98.69 117 GLU A O 1
ATOM 966 N N . GLN A 1 118 ? -4.672 -12.321 -0.507 1.00 98.62 118 GLN A N 1
ATOM 967 C CA . GLN A 1 118 ? -4.449 -12.014 -1.920 1.00 98.62 118 GLN A CA 1
ATOM 968 C C . GLN A 1 118 ? -3.423 -10.890 -2.080 1.00 98.62 118 GLN A C 1
ATOM 970 O O . GLN A 1 118 ? -3.535 -9.849 -1.423 1.00 98.62 118 GLN A O 1
ATOM 975 N N . LEU A 1 119 ? -2.457 -11.088 -2.973 1.00 98.50 119 LEU A N 1
ATOM 976 C CA . LEU A 1 119 ? -1.573 -10.054 -3.497 1.00 98.50 119 LEU A CA 1
ATOM 977 C C . LEU A 1 119 ? -1.723 -10.023 -5.019 1.00 98.50 119 LEU A C 1
ATOM 979 O O . LEU A 1 119 ? -1.327 -10.969 -5.674 1.00 98.50 119 LEU A O 1
ATOM 983 N N . LEU A 1 120 ? -2.271 -8.945 -5.572 1.00 98.62 120 LEU A N 1
ATOM 984 C CA . LEU A 1 120 ? -2.531 -8.820 -7.006 1.00 98.62 120 LEU A CA 1
ATOM 985 C C . LEU A 1 120 ? -1.512 -7.865 -7.636 1.00 98.62 120 LEU A C 1
ATOM 987 O O . LEU A 1 120 ? -1.368 -6.717 -7.201 1.00 98.62 120 LEU A O 1
ATOM 991 N N . LEU A 1 121 ? -0.781 -8.356 -8.640 1.00 97.88 121 LEU A N 1
ATOM 992 C CA . LEU A 1 121 ? 0.286 -7.628 -9.345 1.00 97.88 121 LEU A CA 1
ATOM 993 C C . LEU A 1 121 ? 0.079 -7.576 -10.867 1.00 97.88 121 LEU A C 1
ATOM 995 O O . LEU A 1 121 ? 0.951 -7.076 -11.584 1.00 97.88 121 LEU A O 1
ATOM 999 N N . ASP A 1 122 ? -1.059 -8.059 -11.359 1.00 97.69 122 ASP A N 1
ATOM 1000 C CA . ASP A 1 122 ? -1.386 -8.118 -12.781 1.00 97.69 122 ASP A CA 1
ATOM 1001 C C . ASP A 1 122 ? -1.369 -6.740 -13.453 1.00 97.69 122 ASP A C 1
ATOM 1003 O O . ASP A 1 122 ? -1.463 -5.680 -12.825 1.00 97.69 122 ASP A O 1
ATOM 1007 N N . ASN A 1 123 ? -1.227 -6.741 -14.779 1.00 98.19 123 ASN A N 1
ATOM 1008 C CA . ASN A 1 123 ? -1.205 -5.517 -15.585 1.00 98.19 123 ASN A CA 1
ATOM 1009 C C . ASN A 1 123 ? -0.109 -4.521 -15.149 1.00 98.19 123 ASN A C 1
ATOM 1011 O O . ASN A 1 123 ? -0.288 -3.304 -15.189 1.00 98.19 123 ASN A O 1
ATOM 1015 N N . ASN A 1 124 ? 1.040 -5.055 -14.731 1.00 98.50 124 ASN A N 1
ATOM 1016 C CA . ASN A 1 124 ? 2.295 -4.329 -14.556 1.00 98.50 124 ASN A CA 1
ATOM 1017 C C . ASN A 1 124 ? 3.290 -4.695 -15.672 1.00 98.50 124 ASN A C 1
ATOM 1019 O O . ASN A 1 124 ? 2.964 -5.406 -16.619 1.00 98.50 124 ASN A O 1
ATOM 1023 N N . VAL A 1 125 ? 4.529 -4.215 -15.565 1.00 98.19 125 VAL A N 1
ATOM 1024 C CA . VAL A 1 125 ? 5.631 -4.541 -16.489 1.00 98.19 125 VAL A CA 1
ATOM 1025 C C . VAL A 1 125 ? 6.775 -5.226 -15.740 1.00 98.19 125 VAL A C 1
ATOM 1027 O O . VAL A 1 125 ? 7.952 -4.934 -15.970 1.00 98.19 125 VAL A O 1
ATOM 1030 N N . ILE A 1 126 ? 6.423 -6.101 -14.792 1.00 97.94 126 ILE A N 1
ATOM 1031 C CA . ILE A 1 126 ? 7.386 -6.788 -13.932 1.00 97.94 126 ILE A CA 1
ATOM 1032 C C . ILE A 1 126 ? 8.215 -7.731 -14.800 1.00 97.94 126 ILE A C 1
ATOM 1034 O O . ILE A 1 126 ? 7.699 -8.685 -15.370 1.00 97.94 126 ILE A O 1
ATOM 1038 N N . ASN A 1 127 ? 9.513 -7.460 -14.884 1.00 97.38 127 ASN A N 1
ATOM 1039 C CA . ASN A 1 127 ? 10.474 -8.296 -15.606 1.00 97.38 127 ASN A CA 1
ATOM 1040 C C . ASN A 1 127 ? 11.559 -8.867 -14.685 1.00 97.38 127 ASN A C 1
ATOM 1042 O O . ASN A 1 127 ? 12.365 -9.685 -15.115 1.00 97.38 127 ASN A O 1
ATOM 1046 N N . THR A 1 128 ? 11.587 -8.431 -13.422 1.00 97.31 128 THR A N 1
ATOM 1047 C CA . THR A 1 128 ? 12.569 -8.859 -12.428 1.00 97.31 128 THR A CA 1
ATOM 1048 C C . THR A 1 128 ? 11.891 -9.080 -11.080 1.00 97.31 128 THR A C 1
ATOM 1050 O O . THR A 1 128 ? 11.288 -8.163 -10.519 1.00 97.31 128 THR A O 1
ATOM 1053 N N . VAL A 1 129 ? 12.059 -10.271 -10.513 1.00 97.25 129 VAL A N 1
ATOM 1054 C CA . VAL A 1 129 ? 11.751 -10.564 -9.108 1.00 97.25 129 VAL A CA 1
ATOM 1055 C C . VAL A 1 129 ? 13.056 -10.990 -8.453 1.00 97.25 129 VAL A C 1
ATOM 1057 O O . VAL A 1 129 ? 13.674 -11.966 -8.870 1.00 97.25 129 VAL A O 1
ATOM 1060 N N . GLU A 1 130 ? 13.523 -10.219 -7.476 1.00 97.62 130 GLU A N 1
ATOM 1061 C CA . GLU A 1 130 ? 14.768 -10.530 -6.774 1.00 97.62 130 GLU A CA 1
ATOM 1062 C C . GLU A 1 130 ? 14.615 -11.733 -5.835 1.00 97.62 130 GLU A C 1
ATOM 1064 O O . GLU A 1 130 ? 13.539 -12.011 -5.298 1.00 97.62 130 GLU A O 1
ATOM 1069 N N . GLU A 1 131 ? 15.734 -12.404 -5.553 1.00 97.19 131 GLU A N 1
ATOM 1070 C CA . GLU A 1 131 ? 15.790 -13.433 -4.517 1.00 97.19 131 GLU A CA 1
ATOM 1071 C C . GLU A 1 131 ? 15.264 -12.872 -3.183 1.00 97.19 131 GLU A C 1
ATOM 1073 O O . GLU A 1 131 ? 15.560 -11.733 -2.810 1.00 97.19 131 GLU A O 1
ATOM 1078 N N . ARG A 1 132 ? 14.491 -13.668 -2.433 1.00 96.56 132 ARG A N 1
ATOM 1079 C CA . ARG A 1 132 ? 13.913 -13.270 -1.133 1.00 96.56 132 ARG A CA 1
ATOM 1080 C C . ARG A 1 132 ? 12.961 -12.063 -1.204 1.00 96.56 132 ARG A C 1
ATOM 1082 O O . ARG A 1 132 ? 12.687 -11.463 -0.166 1.00 96.56 132 ARG A O 1
ATOM 1089 N N . ALA A 1 133 ? 12.423 -11.712 -2.376 1.00 96.00 133 ALA A N 1
ATOM 1090 C CA . ALA A 1 133 ? 11.435 -10.635 -2.538 1.00 96.00 133 ALA A CA 1
ATOM 1091 C C . ALA A 1 133 ? 10.258 -10.720 -1.547 1.00 96.00 133 ALA A C 1
ATOM 1093 O O . ALA A 1 133 ? 9.880 -9.716 -0.942 1.00 96.00 133 ALA A O 1
ATOM 1094 N N . PHE A 1 134 ? 9.761 -11.939 -1.330 1.00 96.50 134 PHE A N 1
ATOM 1095 C CA . PHE A 1 134 ? 8.635 -12.257 -0.449 1.00 96.50 134 PHE A CA 1
ATOM 1096 C C . PHE A 1 134 ? 9.064 -12.940 0.859 1.00 96.50 134 PHE A C 1
ATOM 1098 O O . PHE A 1 134 ? 8.252 -13.597 1.508 1.00 96.50 134 PHE A O 1
ATOM 1105 N N . GLN A 1 135 ? 10.341 -12.861 1.253 1.00 96.12 135 GLN A N 1
ATOM 1106 C CA . GLN A 1 135 ? 10.815 -13.562 2.450 1.00 96.12 135 GLN A CA 1
ATOM 1107 C C . GLN A 1 135 ? 10.042 -13.118 3.702 1.00 96.12 135 GLN A C 1
ATOM 1109 O O . GLN A 1 135 ? 10.023 -11.938 4.040 1.00 96.12 135 GLN A O 1
ATOM 1114 N N . GLY A 1 136 ? 9.478 -14.094 4.419 1.00 95.50 136 GLY A N 1
ATOM 1115 C CA . GLY A 1 136 ? 8.659 -13.868 5.615 1.00 95.50 136 GLY A CA 1
ATOM 1116 C C . GLY A 1 136 ? 7.175 -13.638 5.317 1.00 95.50 136 GLY A C 1
ATOM 1117 O O . GLY A 1 136 ? 6.365 -13.692 6.239 1.00 95.50 136 GLY A O 1
ATOM 1118 N N . SER A 1 137 ? 6.804 -13.456 4.046 1.00 97.38 137 SER A N 1
ATOM 1119 C CA . SER A 1 137 ? 5.405 -13.305 3.658 1.00 97.38 137 SER A CA 1
ATOM 1120 C C . SER A 1 137 ? 4.652 -14.634 3.669 1.00 97.38 137 SER A C 1
ATOM 1122 O O . SER A 1 137 ? 5.201 -15.685 3.342 1.00 97.38 137 SER A O 1
ATOM 1124 N N . GLN A 1 138 ? 3.363 -14.558 3.985 1.00 97.56 138 GLN A N 1
ATOM 1125 C CA . GLN A 1 138 ? 2.394 -15.644 3.849 1.00 97.56 138 GLN A CA 1
ATOM 1126 C C . GLN A 1 138 ? 1.264 -15.128 2.959 1.00 97.56 138 GLN A C 1
ATOM 1128 O O . GLN A 1 138 ? 0.483 -14.279 3.387 1.00 97.56 138 GLN A O 1
ATOM 1133 N N . ILE A 1 139 ? 1.225 -15.580 1.705 1.00 97.75 139 ILE A N 1
ATOM 1134 C CA . ILE A 1 139 ? 0.307 -15.072 0.680 1.00 97.75 139 ILE A CA 1
ATOM 1135 C C . ILE A 1 139 ? -0.547 -16.234 0.182 1.00 97.75 139 ILE A C 1
ATOM 1137 O O . ILE A 1 139 ? -0.007 -17.214 -0.325 1.00 97.75 139 ILE A O 1
ATOM 1141 N N . GLY A 1 140 ? -1.866 -16.135 0.349 1.00 97.38 140 GLY A N 1
ATOM 1142 C CA . GLY A 1 140 ? -2.797 -17.188 -0.067 1.00 97.38 140 GLY A CA 1
ATOM 1143 C C . GLY A 1 140 ? -2.935 -17.313 -1.587 1.00 97.38 140 GLY A C 1
ATOM 1144 O O . GLY A 1 140 ? -2.989 -18.423 -2.111 1.00 97.38 140 GLY A O 1
ATOM 1145 N N . LYS A 1 141 ? -2.986 -16.177 -2.291 1.00 96.69 141 LYS A N 1
ATOM 1146 C CA . LYS A 1 141 ? -3.064 -16.069 -3.754 1.00 96.69 141 LYS A CA 1
ATOM 1147 C C . LYS A 1 141 ? -2.169 -14.927 -4.234 1.00 96.69 141 LYS A C 1
ATOM 1149 O O . LYS A 1 141 ? -2.230 -13.841 -3.655 1.00 96.69 141 LYS A O 1
ATOM 1154 N N . LEU A 1 142 ? -1.361 -15.188 -5.257 1.00 90.19 142 LEU A N 1
ATOM 1155 C CA . LEU A 1 142 ? -0.434 -14.250 -5.894 1.00 90.19 142 LEU A CA 1
ATOM 1156 C C . LEU A 1 142 ? -0.691 -14.216 -7.398 1.00 90.19 142 LEU A C 1
ATOM 1158 O O . LEU A 1 142 ? -0.898 -15.325 -7.942 1.00 90.19 142 LEU A O 1
#